Protein AF-N8Q8P0-F1 (afdb_monomer_lite)

Sequence (52 aa):
EVYLKAYDTVKQAKQSIAEYLDFYNMIRPHSSLNKATPNEFYDQHLLKVMAA

Foldseek 3Di:
DQPPDDDPDPVRNVVVVVVVVCCQQPPAFDVVQVGDHVVVSVVVVVVVVVVD

InterPro domains:
  IPR001584 Integrase, catalytic core [PF13683] (6-38)
  IPR012337 Ribonuclease H-like superfamily [SSF53098] (2-46)

Structure (mmCIF, N/CA/C/O backbone):
data_AF-N8Q8P0-F1
#
_entry.id   AF-N8Q8P0-F1
#
loop_
_atom_site.group_PDB
_atom_site.id
_atom_site.type_symbol
_atom_site.label_atom_id
_atom_site.label_alt_id
_atom_site.label_comp_id
_atom_site.label_asym_id
_atom_site.label_entity_id
_atom_site.label_seq_id
_atom_site.pdbx_PDB_ins_code
_atom_site.Cartn_x
_atom_site.Cartn_y
_atom_site.Cartn_z
_atom_site.occupancy
_atom_site.B_iso_or_equiv
_atom_site.auth_seq_id
_atom_site.auth_comp_id
_atom_site.auth_asym_id
_atom_site.auth_atom_id
_atom_site.pdbx_PDB_model_num
ATOM 1 N N . GLU A 1 1 ? 0.875 3.781 8.496 1.00 80.56 1 GLU A N 1
ATOM 2 C CA . GLU A 1 1 ? 1.063 2.333 8.746 1.00 80.56 1 GLU A CA 1
ATOM 3 C C . GLU A 1 1 ? -0.289 1.666 8.984 1.00 80.56 1 GLU A C 1
ATOM 5 O O . GLU A 1 1 ? -1.153 2.308 9.577 1.00 80.56 1 GLU A O 1
ATOM 10 N N . VAL A 1 2 ? -0.484 0.441 8.475 1.00 91.81 2 VAL A N 1
ATOM 11 C CA . VAL A 1 2 ? -1.768 -0.301 8.512 1.00 91.81 2 VAL A CA 1
ATOM 12 C C . VAL A 1 2 ? -1.698 -1.569 9.373 1.00 91.81 2 VAL A C 1
ATOM 14 O O . VAL A 1 2 ? -2.709 -2.005 9.919 1.00 91.81 2 VAL A O 1
ATOM 17 N N . TYR A 1 3 ? -0.517 -2.176 9.513 1.00 92.12 3 TYR A N 1
ATOM 18 C CA . TYR A 1 3 ? -0.373 -3.465 10.185 1.00 92.12 3 TYR A CA 1
ATOM 19 C C . TYR A 1 3 ? -0.489 -3.331 11.709 1.00 92.12 3 TYR A C 1
ATOM 21 O O . TYR A 1 3 ? 0.162 -2.480 12.307 1.00 92.12 3 TYR A O 1
ATOM 29 N N . LEU A 1 4 ? -1.328 -4.182 12.316 1.00 91.94 4 LEU A N 1
ATOM 30 C CA . LEU A 1 4 ? -1.575 -4.254 13.766 1.00 91.94 4 LEU A CA 1
ATOM 31 C C . LEU A 1 4 ? -1.904 -2.907 14.428 1.00 91.94 4 LEU A C 1
ATOM 33 O O . LEU A 1 4 ? -1.505 -2.632 15.559 1.00 91.94 4 LEU A O 1
ATOM 37 N N . LYS A 1 5 ? -2.674 -2.069 13.734 1.00 94.06 5 LYS A N 1
ATOM 38 C CA . LYS A 1 5 ? -3.147 -0.796 14.273 1.00 94.06 5 LYS A CA 1
ATOM 39 C C . LYS A 1 5 ? -4.531 -0.946 14.905 1.00 94.06 5 LYS A C 1
ATOM 41 O O . LYS A 1 5 ? -5.471 -1.401 14.257 1.00 94.06 5 LYS A O 1
ATOM 46 N N . ALA A 1 6 ? -4.661 -0.523 16.161 1.00 95.81 6 ALA A N 1
ATOM 47 C CA . ALA A 1 6 ? -5.954 -0.372 16.820 1.00 95.81 6 ALA A CA 1
ATOM 48 C C . ALA A 1 6 ? -6.608 0.928 16.333 1.00 95.81 6 ALA A C 1
ATOM 50 O O . ALA A 1 6 ? -6.170 2.021 16.684 1.00 95.81 6 ALA A O 1
ATOM 51 N N . TYR A 1 7 ? -7.604 0.807 15.459 1.00 96.94 7 TYR A N 1
ATOM 52 C CA . TYR A 1 7 ? -8.367 1.948 14.962 1.00 96.94 7 TYR A CA 1
ATOM 53 C C . TYR A 1 7 ? -9.569 2.215 15.862 1.00 96.94 7 TYR A C 1
ATOM 55 O O . TYR A 1 7 ? -10.336 1.299 16.151 1.00 96.94 7 TYR A O 1
ATOM 63 N N . ASP A 1 8 ? -9.784 3.480 16.212 1.00 97.19 8 ASP A N 1
ATOM 64 C CA . ASP A 1 8 ? -10.929 3.892 17.030 1.00 97.19 8 ASP A CA 1
ATOM 65 C C . ASP A 1 8 ? -12.227 3.897 16.215 1.00 97.19 8 ASP A C 1
ATOM 67 O O . ASP A 1 8 ? -13.324 3.722 16.742 1.00 97.19 8 ASP A O 1
ATOM 71 N N . THR A 1 9 ? -12.118 4.114 14.898 1.00 98.31 9 THR A N 1
ATOM 72 C CA . THR A 1 9 ? -13.270 4.170 13.992 1.00 98.31 9 THR A CA 1
ATOM 73 C C . THR A 1 9 ? -12.979 3.535 12.636 1.00 98.31 9 THR A C 1
ATOM 75 O O . THR A 1 9 ? -11.857 3.558 12.126 1.00 98.31 9 THR A O 1
ATOM 78 N N . VAL A 1 10 ? -14.042 3.074 11.970 1.00 97.88 10 VAL A N 1
ATOM 79 C CA . VAL A 1 10 ? -13.979 2.596 10.577 1.00 97.88 10 VAL A CA 1
ATOM 80 C C . VAL A 1 10 ? -13.478 3.689 9.627 1.00 97.88 10 VAL A C 1
ATOM 82 O O . VAL A 1 10 ? -12.751 3.396 8.679 1.00 97.88 10 VAL A O 1
ATOM 85 N N . LYS A 1 11 ? -13.833 4.959 9.873 1.00 98.31 11 LYS A N 1
ATOM 86 C CA . LYS A 1 11 ? -13.370 6.091 9.056 1.00 98.31 11 LYS A CA 1
ATOM 87 C C . LYS A 1 11 ? -11.844 6.206 9.089 1.00 98.31 11 LYS A C 1
ATOM 89 O O . LYS A 1 11 ? -11.225 6.361 8.041 1.00 98.31 11 LYS A O 1
ATOM 94 N N . GLN A 1 12 ? -11.249 6.088 10.273 1.00 97.81 12 GLN A N 1
ATOM 95 C CA . GLN A 1 12 ? -9.799 6.137 10.448 1.00 97.81 12 GLN A CA 1
ATOM 96 C C . GLN A 1 12 ? -9.102 4.954 9.762 1.00 97.81 12 GLN A C 1
ATOM 98 O O . GLN A 1 12 ? -8.074 5.145 9.113 1.00 97.81 12 GLN A O 1
ATOM 103 N N . ALA A 1 13 ? -9.679 3.750 9.855 1.00 97.44 13 ALA A N 1
ATOM 104 C CA . ALA A 1 13 ? -9.164 2.577 9.152 1.00 97.44 13 ALA A CA 1
ATOM 105 C C . ALA A 1 13 ? -9.167 2.788 7.630 1.00 97.44 13 ALA A C 1
ATOM 107 O O . ALA A 1 13 ? -8.140 2.603 6.982 1.00 97.44 13 ALA A O 1
ATOM 108 N N . LYS A 1 14 ? -10.287 3.265 7.067 1.00 98.19 14 LYS A N 1
ATOM 109 C CA . LYS A 1 14 ? -10.403 3.566 5.630 1.00 98.19 14 LYS A CA 1
ATOM 110 C C . LYS A 1 14 ? -9.370 4.590 5.168 1.00 98.19 14 LYS A C 1
ATOM 112 O O . LYS A 1 14 ? -8.716 4.357 4.158 1.00 98.19 14 LYS A O 1
ATOM 117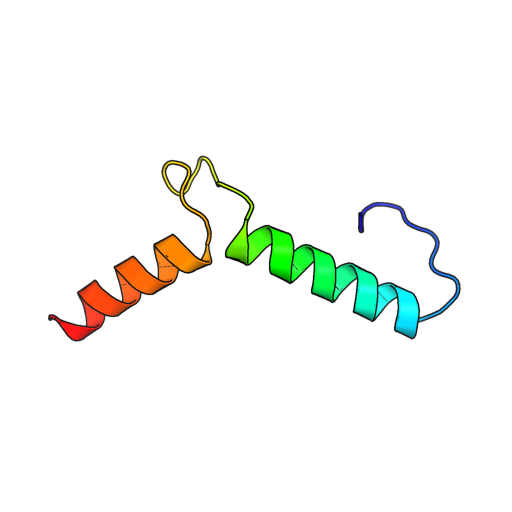 N N . GLN A 1 15 ? -9.200 5.678 5.918 1.00 98.06 15 GLN A N 1
ATOM 118 C CA . GLN A 1 15 ? -8.217 6.710 5.594 1.00 98.06 15 GLN A CA 1
ATOM 119 C C . GLN A 1 15 ? -6.794 6.136 5.572 1.00 98.06 15 GLN A C 1
ATOM 121 O O . GLN A 1 15 ? -6.069 6.297 4.598 1.00 98.06 15 GLN A O 1
ATOM 126 N N . SER A 1 16 ? -6.426 5.387 6.612 1.00 97.75 16 SER A N 1
ATOM 127 C CA . SER A 1 16 ? -5.096 4.788 6.722 1.00 97.75 16 SER A CA 1
ATOM 128 C C . SER A 1 16 ? -4.815 3.740 5.639 1.00 97.75 16 SER A C 1
ATOM 130 O O . SER A 1 16 ? -3.658 3.572 5.257 1.00 97.75 16 SER A O 1
ATOM 132 N N . ILE A 1 17 ? -5.838 3.012 5.178 1.00 97.81 17 ILE A N 1
ATOM 133 C CA . ILE A 1 17 ? -5.723 2.061 4.064 1.00 97.81 17 ILE A CA 1
ATOM 134 C C . ILE A 1 17 ? -5.549 2.810 2.741 1.00 97.81 17 ILE A C 1
ATOM 136 O O . ILE A 1 17 ? -4.677 2.434 1.965 1.00 97.81 17 ILE A O 1
ATOM 140 N N . ALA A 1 18 ? -6.328 3.868 2.497 1.00 98.06 18 ALA A N 1
ATOM 141 C CA . ALA A 1 18 ? -6.206 4.681 1.287 1.00 98.06 18 ALA A CA 1
ATOM 142 C C . ALA A 1 18 ? -4.794 5.272 1.156 1.00 98.06 18 ALA A C 1
ATOM 144 O O . ALA A 1 18 ? -4.124 5.041 0.156 1.00 98.06 18 ALA A O 1
ATOM 145 N N . GLU A 1 19 ? -4.287 5.895 2.222 1.00 97.88 19 GLU A N 1
ATOM 146 C CA . GLU A 1 19 ? -2.923 6.438 2.264 1.00 97.88 19 GLU A CA 1
ATOM 147 C C . GLU A 1 19 ? -1.853 5.368 2.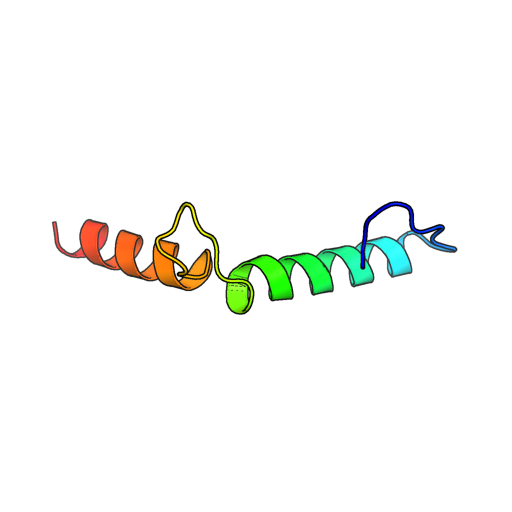004 1.00 97.88 19 GLU A C 1
ATOM 149 O O . GLU A 1 19 ? -0.846 5.622 1.341 1.00 97.88 19 GLU A O 1
ATOM 154 N N . TYR A 1 20 ? -2.055 4.153 2.523 1.00 97.50 20 TYR A N 1
ATOM 155 C CA . TYR A 1 20 ? -1.132 3.051 2.273 1.00 97.50 20 TYR A CA 1
ATOM 156 C C . TYR A 1 20 ? -1.165 2.584 0.818 1.00 97.50 20 TYR A C 1
ATOM 158 O O . TYR A 1 20 ? -0.108 2.294 0.263 1.00 97.50 20 TYR A O 1
ATOM 166 N N . LEU A 1 21 ? -2.348 2.511 0.205 1.00 98.06 21 LEU A N 1
ATOM 167 C CA . LEU A 1 21 ? -2.490 2.141 -1.202 1.00 98.06 21 LEU A CA 1
ATOM 168 C C . LEU A 1 21 ? -1.845 3.183 -2.116 1.00 98.06 21 LEU A C 1
ATOM 170 O O . LEU A 1 21 ? -1.119 2.796 -3.029 1.00 98.06 21 LEU A O 1
ATOM 174 N N . ASP A 1 22 ? -2.023 4.474 -1.834 1.00 98.31 22 ASP A N 1
ATOM 175 C CA . ASP A 1 22 ? -1.371 5.551 -2.585 1.00 98.31 22 ASP A CA 1
ATOM 176 C C . ASP A 1 22 ? 0.155 5.420 -2.505 1.00 98.31 22 ASP A C 1
ATOM 178 O O . ASP A 1 22 ? 0.845 5.375 -3.524 1.00 98.31 22 ASP A O 1
ATOM 182 N N . PHE A 1 23 ? 0.697 5.245 -1.296 1.00 97.88 23 PHE A N 1
ATOM 183 C CA . PHE A 1 23 ? 2.126 5.001 -1.101 1.00 97.88 23 PHE A CA 1
ATOM 184 C C . PHE A 1 23 ? 2.619 3.739 -1.830 1.00 97.88 23 PHE A C 1
ATOM 186 O O . PHE A 1 23 ? 3.654 3.772 -2.501 1.00 97.88 23 PHE A O 1
ATOM 193 N N . TYR A 1 24 ? 1.895 2.623 -1.709 1.00 97.56 24 TYR A N 1
ATOM 194 C CA . TYR A 1 24 ? 2.261 1.347 -2.321 1.00 97.56 24 TYR A CA 1
ATOM 195 C C . TYR A 1 24 ? 2.298 1.448 -3.848 1.00 97.56 24 TYR A C 1
ATOM 197 O O . TYR A 1 24 ? 3.253 0.982 -4.465 1.00 97.56 24 TYR A O 1
ATOM 205 N N . ASN A 1 25 ? 1.282 2.073 -4.444 1.00 97.69 25 ASN A N 1
ATOM 206 C CA . ASN A 1 25 ? 1.114 2.137 -5.891 1.00 97.69 25 ASN A CA 1
ATOM 207 C C . ASN A 1 25 ? 1.999 3.198 -6.552 1.00 97.69 25 ASN A C 1
ATOM 209 O O . ASN A 1 25 ? 2.463 2.973 -7.668 1.00 97.69 25 ASN A O 1
ATOM 213 N N . MET A 1 26 ? 2.236 4.332 -5.883 1.00 97.94 26 MET A N 1
ATOM 214 C CA . MET A 1 26 ? 2.876 5.500 -6.503 1.00 97.94 26 MET A CA 1
ATOM 215 C C . MET A 1 26 ? 4.323 5.735 -6.075 1.00 97.94 26 MET A C 1
ATOM 217 O O . MET A 1 26 ? 5.055 6.407 -6.793 1.00 97.94 26 MET A O 1
ATOM 221 N N . ILE A 1 27 ? 4.733 5.260 -4.896 1.00 97.75 27 ILE A N 1
ATOM 222 C CA . ILE A 1 27 ? 6.013 5.669 -4.291 1.00 97.75 27 ILE A CA 1
ATOM 223 C C . ILE A 1 27 ? 6.918 4.467 -4.037 1.00 97.75 27 ILE 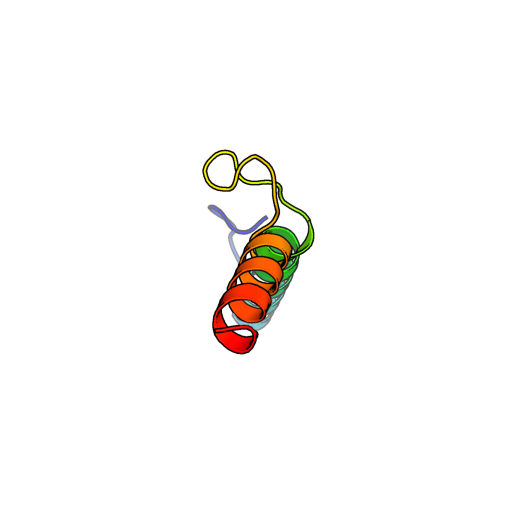A C 1
ATOM 225 O O . ILE A 1 27 ? 8.136 4.563 -4.175 1.00 97.75 27 ILE A O 1
ATOM 229 N N . ARG A 1 28 ? 6.353 3.324 -3.638 1.00 97.00 28 ARG A N 1
ATOM 230 C CA . ARG A 1 28 ? 7.145 2.179 -3.187 1.00 97.00 28 ARG A CA 1
ATOM 231 C C . ARG A 1 28 ? 7.720 1.378 -4.369 1.00 97.00 28 ARG A C 1
ATOM 233 O O . ARG A 1 28 ? 6.950 0.763 -5.109 1.00 97.00 28 ARG A O 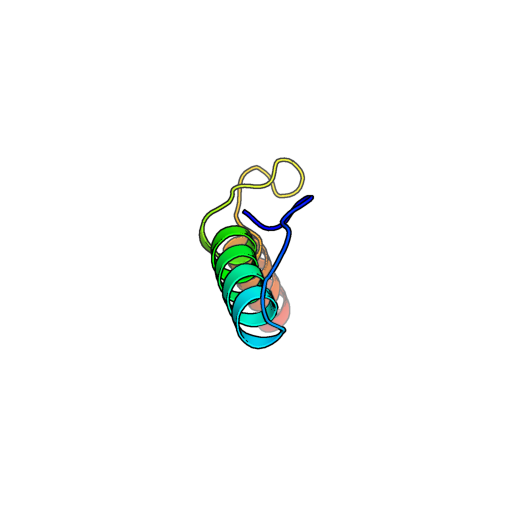1
ATOM 240 N N . PRO A 1 29 ? 9.055 1.277 -4.510 1.00 97.19 29 PRO A N 1
ATOM 241 C CA . PRO A 1 29 ? 9.665 0.403 -5.505 1.00 97.19 29 PRO A CA 1
ATOM 242 C C . PRO A 1 29 ? 9.529 -1.070 -5.098 1.00 97.19 29 PRO A C 1
ATOM 244 O O . PRO A 1 29 ? 9.699 -1.427 -3.927 1.00 97.19 29 PRO A O 1
ATOM 247 N N . HIS A 1 30 ? 9.267 -1.943 -6.072 1.00 97.62 30 HIS A N 1
ATOM 248 C CA . HIS A 1 30 ? 9.089 -3.379 -5.850 1.00 97.62 30 HIS A CA 1
ATOM 249 C C . HIS A 1 30 ? 10.177 -4.193 -6.553 1.00 97.62 30 HIS A C 1
ATOM 251 O O . HIS A 1 30 ? 10.425 -4.034 -7.746 1.00 97.62 30 HIS A O 1
ATOM 257 N N . SER A 1 31 ? 10.832 -5.105 -5.828 1.00 96.44 31 SER A N 1
ATOM 258 C CA . SER A 1 31 ? 11.926 -5.932 -6.366 1.00 96.44 31 SER A CA 1
ATOM 259 C C . SER A 1 31 ? 11.480 -6.838 -7.516 1.00 96.44 31 S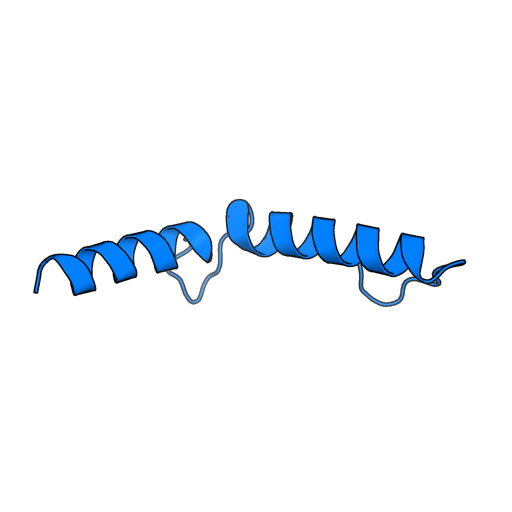ER A C 1
ATOM 261 O O . SER A 1 31 ? 12.212 -6.981 -8.491 1.00 96.44 31 SER A O 1
ATOM 263 N N . SER A 1 32 ? 10.265 -7.387 -7.444 1.00 96.19 32 SER A N 1
ATOM 264 C CA . SER A 1 32 ? 9.646 -8.168 -8.523 1.00 96.19 32 SER A CA 1
ATOM 265 C C . SER A 1 32 ? 9.340 -7.345 -9.778 1.00 96.19 32 SER A C 1
ATOM 267 O O . SER A 1 32 ? 9.193 -7.916 -10.852 1.00 96.19 32 SER A O 1
ATOM 269 N N . LEU A 1 33 ? 9.268 -6.017 -9.654 1.00 96.31 33 LEU A N 1
ATOM 270 C CA . LEU A 1 33 ? 9.015 -5.076 -10.748 1.00 96.31 33 LEU A CA 1
ATOM 271 C C . LEU A 1 33 ? 10.297 -4.344 -11.165 1.00 96.31 33 LEU A C 1
ATOM 273 O O . LEU A 1 33 ? 10.246 -3.208 -11.621 1.00 96.31 33 LEU A O 1
ATOM 277 N N . ASN A 1 34 ? 11.466 -4.956 -10.953 1.00 95.62 34 ASN A N 1
ATOM 278 C CA . ASN A 1 34 ? 12.765 -4.341 -11.232 1.00 95.62 34 ASN A CA 1
ATOM 279 C C . ASN A 1 34 ? 12.924 -2.943 -10.595 1.00 95.62 34 ASN A C 1
ATOM 281 O O . ASN A 1 34 ? 13.445 -2.014 -11.206 1.00 95.62 34 ASN A O 1
ATOM 285 N N . LYS A 1 35 ? 12.454 -2.800 -9.349 1.00 96.44 35 LYS A N 1
ATOM 286 C CA . LYS A 1 35 ? 12.431 -1.547 -8.576 1.00 96.44 35 LYS A CA 1
ATOM 287 C C . LYS A 1 35 ? 11.500 -0.456 -9.127 1.00 96.44 35 LYS A C 1
ATOM 289 O O . LYS A 1 35 ? 11.554 0.652 -8.609 1.00 96.44 35 LYS A O 1
ATOM 294 N N . ALA A 1 36 ? 10.626 -0.754 -10.085 1.00 97.38 36 ALA A N 1
ATOM 295 C CA . ALA A 1 36 ? 9.526 0.136 -10.441 1.00 97.38 36 ALA A CA 1
ATOM 296 C C . ALA A 1 36 ? 8.411 0.094 -9.383 1.00 97.38 36 ALA A C 1
ATOM 298 O O . ALA A 1 36 ? 8.281 -0.862 -8.603 1.00 97.38 36 ALA A O 1
ATOM 299 N N . THR A 1 37 ? 7.594 1.138 -9.369 1.00 98.31 37 THR A N 1
ATOM 300 C CA . THR A 1 37 ? 6.311 1.170 -8.667 1.00 98.31 37 THR A CA 1
ATOM 301 C C . THR A 1 37 ? 5.243 0.409 -9.468 1.00 98.31 37 THR A C 1
ATOM 303 O O . THR A 1 37 ? 5.384 0.224 -10.682 1.00 98.31 37 THR A O 1
ATOM 306 N N . PRO A 1 38 ? 4.158 -0.050 -8.823 1.00 98.19 38 PRO A N 1
ATOM 307 C CA . PRO A 1 38 ? 3.049 -0.690 -9.521 1.00 98.19 38 PRO A CA 1
ATOM 308 C C . PRO A 1 38 ? 2.429 0.192 -10.611 1.00 98.19 38 PRO A C 1
ATOM 310 O O . PRO A 1 38 ? 2.137 -0.326 -11.686 1.00 98.19 38 PRO A O 1
ATOM 313 N N . ASN A 1 39 ? 2.283 1.503 -10.376 1.00 97.94 39 ASN A N 1
ATOM 314 C CA . ASN A 1 39 ? 1.758 2.421 -11.391 1.00 97.94 39 ASN A CA 1
ATOM 315 C C . ASN A 1 39 ? 2.692 2.529 -12.598 1.00 97.94 39 ASN A C 1
ATOM 317 O O . ASN A 1 39 ? 2.244 2.325 -13.720 1.00 97.94 39 ASN A O 1
ATOM 321 N N . GLU A 1 40 ? 3.994 2.749 -12.384 1.00 97.44 40 GLU A N 1
ATOM 322 C CA . GLU A 1 40 ? 4.965 2.804 -13.488 1.00 97.44 40 GLU A CA 1
ATOM 323 C C . GLU A 1 40 ? 4.952 1.515 -14.316 1.00 97.44 40 GLU A C 1
ATOM 325 O O . GLU A 1 40 ? 4.990 1.554 -15.546 1.00 97.44 40 GLU A O 1
ATOM 330 N N . PHE A 1 41 ? 4.873 0.362 -13.649 1.00 96.88 41 PHE A N 1
ATOM 331 C CA . PHE A 1 41 ? 4.790 -0.926 -14.324 1.00 96.88 41 PHE A CA 1
ATOM 332 C C . PHE A 1 41 ? 3.497 -1.062 -15.138 1.00 96.88 41 PHE A C 1
ATOM 334 O O . PHE A 1 41 ? 3.545 -1.478 -16.297 1.00 96.88 41 PHE A O 1
ATOM 341 N N . TYR A 1 42 ? 2.349 -0.708 -14.554 1.00 95.44 42 TYR A N 1
ATOM 342 C CA . TYR A 1 42 ? 1.058 -0.773 -15.234 1.00 95.44 42 TYR A CA 1
ATOM 343 C C . TYR A 1 42 ? 1.015 0.151 -16.452 1.00 95.44 42 TYR A C 1
ATOM 345 O O . TYR A 1 42 ? 0.647 -0.305 -17.530 1.00 95.44 42 TYR A O 1
ATOM 353 N N . ASP A 1 43 ? 1.467 1.397 -16.319 1.00 95.50 43 ASP A N 1
ATOM 354 C CA . ASP A 1 43 ? 1.492 2.374 -17.410 1.00 95.50 43 ASP A CA 1
ATOM 355 C C . ASP A 1 43 ? 2.377 1.889 -18.566 1.00 95.50 43 ASP A C 1
ATOM 357 O O . ASP A 1 43 ? 1.968 1.897 -19.729 1.00 95.50 43 ASP A O 1
ATOM 361 N N . GLN A 1 44 ? 3.569 1.365 -18.257 1.00 92.69 44 GLN A N 1
ATOM 362 C CA . GLN A 1 44 ? 4.448 0.759 -19.259 1.00 92.69 44 GLN A CA 1
ATOM 363 C C . GLN A 1 44 ? 3.809 -0.452 -19.949 1.00 92.69 44 GLN A C 1
ATOM 365 O O . GLN A 1 44 ? 4.016 -0.662 -21.145 1.00 92.69 44 GLN A O 1
ATOM 370 N N . HIS A 1 45 ? 3.064 -1.276 -19.212 1.00 90.31 45 HIS A N 1
ATOM 371 C CA . HIS A 1 45 ? 2.365 -2.428 -19.776 1.00 90.3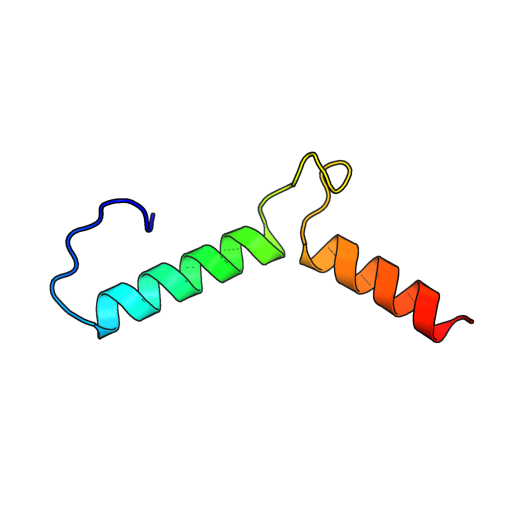1 45 HIS A CA 1
ATOM 372 C C . HIS A 1 45 ? 1.158 -2.028 -20.623 1.00 90.31 45 HIS A C 1
ATOM 374 O O . HIS A 1 45 ? 0.970 -2.595 -21.699 1.00 90.31 45 HIS A O 1
ATOM 380 N N . LEU A 1 46 ? 0.382 -1.036 -20.191 1.00 90.56 46 LEU A N 1
ATOM 381 C CA . LEU A 1 46 ? -0.753 -0.505 -20.935 1.00 90.56 46 LEU A CA 1
ATOM 382 C C . LEU A 1 46 ? -0.298 0.070 -22.281 1.00 90.56 46 LEU A C 1
ATOM 384 O O . LEU A 1 46 ? -0.875 -0.264 -23.313 1.00 90.56 46 LEU A O 1
ATOM 388 N N . LEU A 1 47 ? 0.794 0.842 -22.291 1.00 85.50 47 LEU A N 1
ATOM 389 C CA . LEU A 1 47 ? 1.395 1.372 -23.519 1.00 85.50 47 LEU A CA 1
ATOM 390 C C . LEU A 1 47 ? 1.794 0.262 -24.504 1.00 85.50 47 LEU A C 1
ATOM 392 O O . LEU A 1 47 ? 1.579 0.405 -25.704 1.00 85.50 47 LEU A O 1
ATOM 396 N N . LYS A 1 48 ? 2.332 -0.862 -24.010 1.00 86.00 48 LYS A N 1
ATOM 397 C CA . LYS A 1 48 ? 2.673 -2.021 -24.855 1.00 86.00 48 LYS A CA 1
ATOM 398 C C . LYS A 1 48 ? 1.436 -2.681 -25.462 1.00 86.00 48 LYS A C 1
ATOM 400 O O . LYS A 1 48 ? 1.491 -3.084 -26.615 1.00 86.00 48 LYS A O 1
ATOM 405 N N . VAL A 1 49 ? 0.345 -2.793 -24.701 1.00 87.44 49 VAL A N 1
ATOM 406 C CA . VAL A 1 49 ? -0.924 -3.355 -25.196 1.00 87.44 49 VAL A CA 1
ATOM 407 C C . VAL A 1 49 ? -1.556 -2.443 -26.246 1.00 87.44 49 VAL A C 1
ATOM 409 O O . VAL A 1 49 ? -2.072 -2.940 -27.234 1.00 87.44 49 VAL A O 1
ATOM 412 N N . MET A 1 50 ? -1.499 -1.122 -26.062 1.00 82.94 50 MET A N 1
ATOM 413 C CA . MET A 1 50 ? -2.074 -0.159 -27.010 1.00 82.94 50 MET A CA 1
ATOM 414 C C . MET A 1 50 ? -1.282 -0.024 -28.320 1.00 82.94 50 MET A C 1
ATOM 416 O O . MET A 1 50 ? -1.828 0.462 -29.306 1.00 82.94 50 MET A O 1
ATOM 420 N N . ALA A 1 51 ? -0.001 -0.397 -28.323 1.00 73.50 51 ALA A N 1
ATOM 421 C CA . ALA A 1 51 ? 0.873 -0.325 -29.494 1.00 73.50 51 ALA A CA 1
ATOM 422 C C . ALA A 1 51 ? 0.881 -1.607 -30.354 1.00 73.50 51 ALA A C 1
ATOM 424 O O . ALA A 1 51 ? 1.563 -1.630 -31.380 1.00 73.50 51 ALA A O 1
ATOM 425 N N . ALA A 1 52 ? 0.178 -2.658 -29.923 1.00 63.09 52 ALA A N 1
ATOM 426 C CA . ALA A 1 52 ? 0.039 -3.941 -30.616 1.00 63.09 52 ALA A CA 1
ATOM 427 C C . ALA A 1 52 ? -1.301 -4.025 -31.358 1.00 63.09 52 ALA A C 1
ATOM 429 O O . ALA A 1 52 ? -1.321 -4.669 -32.431 1.00 63.09 52 ALA A O 1
#

Radius of gyration: 15.04 Å; chains: 1; bounding box: 27×15×48 Å

Organism: NCBI:txid1217671

pLDDT: mean 94.28, std 6.72, range [63.09, 98.31]

Secondary structure (DSSP, 8-state):
--TT---SSHHHHHHHHHHHHHHHHHT---GGGTT--HHHHHHHHHHHHHT-